Protein AF-A0A9D2TDD7-F1 (afdb_monomer)

Solvent-accessible surface area (backbone atoms only — not comparable to full-atom values): 7533 Å² total; per-residue (Å²): 126,77,56,59,50,42,29,36,31,72,82,83,70,46,77,50,75,48,43,71,47,83,87,45,80,58,54,64,68,61,50,52,50,51,75,73,39,91,46,54,43,76,53,80,49,78,73,76,69,35,59,68,56,57,55,49,52,53,26,72,67,42,88,48,64,72,59,20,51,52,38,51,54,23,57,75,42,94,59,20,72,60,45,31,56,54,44,30,55,76,67,73,40,43,71,60,48,54,55,50,50,50,54,52,50,53,50,52,52,49,51,53,28,59,76,70,70,47,90,82,83,79,85,73,79,82,129

InterPro domains:
  IPR005361 Uncharacterised protein family UPF0158 [PF03682] (2-123)

pLDDT: mean 90.2, std 9.58, range [36.62, 97.06]

Sequence (127 aa):
MDGWEQFLNTETGEIVALADGTWVERDEELEEEIETSDCYVRLPNQYEIHEWNIMKEFAESIPSAGKQERLLKALHGRKAYRSFKDEIINLDVEKAYYAYRFLALCRIARQWCEENKIPYTVRKAEK

Foldseek 3Di:
DQQWWWKAQLVPRDIDIAGNCPPDHGPVVVVCVCVVDPRIDTDDDPVRLVVLVLQLVLLVPDPDPVLSVQLVVLCPDDPSVVSNCVSCVVVVNNVVSVVSSVVSVVVVVVVVCVVVVRDDDDPDDDD

Secondary structure (DSSP, 8-state):
--SEEEEEETTT--EEEEE-SSSS---HHHHHHHHH-TTEEEPPPTTTTTHHHHHHHHHHH-S-HHHHHHHHHHHTSTTHHHHHHHHHHHTT-HHHHHHHHHHHHHHHHHHHHHHTT------PPP-

Structure (mmCIF, N/CA/C/O backbone):
data_AF-A0A9D2TDD7-F1
#
_entry.id   AF-A0A9D2TDD7-F1
#
loop_
_atom_site.group_PDB
_atom_site.id
_atom_site.type_symbol
_atom_site.label_atom_id
_atom_site.label_alt_id
_atom_site.label_comp_id
_atom_site.label_asym_id
_atom_site.label_entity_id
_atom_site.label_seq_id
_atom_site.pdbx_PDB_ins_code
_atom_site.Cartn_x
_atom_site.Cartn_y
_atom_site.Cartn_z
_atom_site.occupancy
_atom_site.B_iso_or_equiv
_atom_site.auth_seq_id
_atom_site.auth_comp_id
_atom_site.auth_asym_id
_atom_site.auth_atom_id
_atom_site.pdbx_PDB_model_num
ATOM 1 N N . MET A 1 1 ? 7.418 -9.155 14.443 1.00 53.78 1 MET A N 1
ATOM 2 C CA . MET A 1 1 ? 6.094 -8.544 14.267 1.00 53.78 1 MET A CA 1
ATOM 3 C C . MET A 1 1 ? 6.306 -7.071 14.536 1.00 53.78 1 MET A C 1
ATOM 5 O O . MET A 1 1 ? 7.050 -6.775 15.468 1.00 53.78 1 MET A O 1
ATOM 9 N N . ASP A 1 2 ? 5.827 -6.177 13.673 1.00 64.00 2 ASP A N 1
ATOM 10 C CA . ASP A 1 2 ? 5.783 -4.766 14.063 1.00 64.00 2 ASP A CA 1
ATOM 11 C C . ASP A 1 2 ? 4.882 -4.712 15.292 1.00 64.00 2 ASP A C 1
ATOM 13 O O . ASP A 1 2 ? 3.784 -5.257 15.240 1.00 64.00 2 ASP A O 1
ATOM 17 N N . GLY A 1 3 ? 5.374 -4.176 16.408 1.00 80.31 3 GLY A N 1
ATOM 18 C CA . GLY A 1 3 ? 4.646 -4.204 17.681 1.00 80.31 3 GLY A CA 1
ATOM 19 C C . GLY A 1 3 ? 3.472 -3.228 17.735 1.00 80.31 3 GLY A C 1
ATOM 20 O O . GLY A 1 3 ? 3.243 -2.610 18.768 1.00 80.31 3 GLY A O 1
ATOM 21 N N . TRP A 1 4 ? 2.823 -3.012 16.591 1.00 86.56 4 TRP A N 1
ATOM 22 C CA . TRP A 1 4 ? 1.780 -2.031 16.360 1.00 86.56 4 TRP A CA 1
ATOM 23 C C . TRP A 1 4 ? 0.772 -2.566 15.350 1.00 86.56 4 TRP A C 1
ATOM 25 O O . TRP A 1 4 ? 1.145 -2.990 14.251 1.00 86.56 4 TRP A O 1
ATOM 35 N N . GLU A 1 5 ? -0.503 -2.446 15.686 1.00 91.25 5 GLU A N 1
ATOM 36 C CA . GLU A 1 5 ? -1.625 -2.668 14.783 1.00 91.25 5 GLU A CA 1
ATOM 37 C C . GLU A 1 5 ? -2.368 -1.355 14.554 1.00 91.25 5 GLU A C 1
ATOM 39 O O . GLU A 1 5 ? -2.360 -0.468 15.403 1.00 91.25 5 GLU A O 1
ATOM 44 N N . GLN A 1 6 ? -2.976 -1.195 13.381 1.00 93.44 6 GLN A N 1
ATOM 45 C CA . GLN A 1 6 ? -3.733 0.009 13.042 1.00 93.44 6 GLN A CA 1
ATOM 46 C C . GLN A 1 6 ? -5.187 -0.355 12.780 1.00 93.44 6 GLN A C 1
ATOM 48 O O . GLN A 1 6 ? -5.463 -1.369 12.139 1.00 93.44 6 GLN A O 1
ATOM 53 N N . PHE A 1 7 ? -6.101 0.498 13.227 1.00 94.75 7 PHE A N 1
ATOM 54 C CA . PHE A 1 7 ? -7.540 0.314 13.084 1.00 94.75 7 PHE A CA 1
ATOM 55 C C . PHE A 1 7 ? -8.169 1.587 12.529 1.00 94.75 7 PHE A C 1
ATOM 57 O O . PHE A 1 7 ? -7.744 2.690 12.864 1.00 94.75 7 PHE A O 1
ATOM 64 N N . LEU A 1 8 ? -9.175 1.429 11.674 1.00 95.50 8 LEU A N 1
ATOM 65 C CA . LEU A 1 8 ? -10.036 2.507 11.206 1.00 95.50 8 LEU A CA 1
ATOM 66 C C . LEU A 1 8 ? -11.339 2.471 12.001 1.00 95.50 8 LEU A C 1
ATOM 68 O O . LEU A 1 8 ? -12.045 1.464 11.958 1.00 95.50 8 LEU A O 1
ATOM 72 N N . ASN A 1 9 ? -11.680 3.579 12.650 1.00 94.88 9 ASN A N 1
ATOM 73 C CA . ASN A 1 9 ? -13.022 3.806 13.161 1.00 94.88 9 ASN A CA 1
ATOM 74 C C . ASN A 1 9 ? -13.943 4.162 11.983 1.00 94.88 9 ASN A C 1
ATOM 76 O O . ASN A 1 9 ? -13.762 5.185 11.320 1.00 94.88 9 ASN A O 1
ATOM 80 N N . THR A 1 10 ? -14.925 3.314 11.682 1.00 92.44 10 THR A N 1
ATOM 81 C CA . THR A 1 10 ? -15.810 3.482 10.520 1.00 92.44 10 THR A CA 1
ATOM 82 C C . THR A 1 10 ? -16.859 4.576 10.698 1.00 92.44 10 THR A C 1
ATOM 84 O O . THR A 1 10 ? -17.451 5.006 9.709 1.00 92.44 10 THR A O 1
ATOM 87 N N . GLU A 1 11 ? -17.100 5.028 11.930 1.00 90.75 11 GLU A N 1
ATOM 88 C CA . GLU A 1 11 ? -18.040 6.112 12.226 1.00 90.75 11 GLU A CA 1
ATOM 89 C C . GLU A 1 11 ? -17.369 7.485 12.138 1.00 90.75 11 GLU A C 1
ATOM 91 O O . GLU A 1 11 ? -17.920 8.400 11.521 1.00 90.75 11 GLU A O 1
ATOM 96 N N . THR A 1 12 ? -16.173 7.631 12.718 1.00 91.50 12 THR A N 1
ATOM 97 C CA . THR A 1 12 ? -15.441 8.911 12.747 1.00 91.50 12 THR A CA 1
ATOM 98 C C . THR A 1 12 ? -14.500 9.087 11.554 1.00 91.50 12 THR A C 1
ATOM 100 O O . THR A 1 12 ? -14.216 10.214 11.146 1.00 91.50 12 THR A O 1
ATOM 103 N N . GLY A 1 13 ? -14.032 7.985 10.961 1.00 90.25 13 GLY A N 1
ATOM 104 C CA . GLY A 1 13 ? -12.988 7.973 9.936 1.00 90.25 13 GLY A CA 1
ATOM 105 C C . GLY A 1 13 ? -11.568 8.118 10.494 1.00 90.25 13 GLY A C 1
ATOM 106 O O . GLY A 1 13 ? -10.629 8.309 9.717 1.00 90.25 13 GLY A O 1
ATOM 107 N N . GLU A 1 14 ? -11.396 8.057 11.816 1.00 94.06 14 GLU A N 1
ATOM 108 C CA . GLU A 1 14 ? -10.096 8.179 12.477 1.00 94.06 14 GLU A CA 1
ATOM 109 C C . GLU A 1 14 ? -9.304 6.871 12.417 1.00 94.06 14 GLU A C 1
ATOM 111 O O . GLU A 1 14 ? -9.864 5.776 12.489 1.00 94.06 14 GLU A O 1
ATOM 116 N N . ILE A 1 15 ? -7.981 6.991 12.284 1.00 94.38 15 ILE A N 1
ATOM 117 C CA . ILE A 1 15 ? -7.061 5.855 12.342 1.00 94.38 15 ILE A CA 1
ATOM 118 C C . ILE A 1 15 ? -6.341 5.893 13.683 1.00 94.38 15 ILE A C 1
ATOM 120 O O . ILE A 1 15 ? -5.658 6.872 13.988 1.00 94.38 15 ILE A O 1
ATOM 124 N N . VAL A 1 16 ? -6.456 4.806 14.437 1.00 94.06 16 VAL A N 1
ATOM 125 C CA . VAL A 1 16 ? -5.774 4.605 15.719 1.00 94.06 16 VAL A CA 1
ATOM 126 C C . VAL A 1 16 ? -4.708 3.522 15.577 1.00 94.06 16 VAL A C 1
ATOM 128 O O . VAL A 1 16 ? -4.832 2.624 14.740 1.00 94.06 16 VAL A O 1
ATOM 131 N N . ALA A 1 17 ? -3.638 3.621 16.365 1.00 92.81 17 ALA A N 1
ATOM 132 C CA . ALA A 1 17 ? -2.549 2.650 16.380 1.00 92.81 17 ALA A CA 1
ATOM 133 C C . ALA A 1 17 ? -2.390 2.076 17.789 1.00 92.81 17 ALA A C 1
ATOM 135 O O . ALA A 1 17 ? -2.103 2.821 18.723 1.00 92.81 17 ALA A O 1
ATOM 136 N N . LEU A 1 18 ? -2.549 0.762 17.922 1.00 91.75 18 LEU A N 1
ATOM 137 C CA . LEU A 1 18 ? -2.458 0.041 19.186 1.00 91.75 18 LEU A CA 1
ATOM 138 C C . LEU A 1 18 ? -1.111 -0.681 19.279 1.00 91.75 18 LEU A C 1
ATOM 140 O O . LEU A 1 18 ? -0.746 -1.429 18.371 1.00 91.75 18 LEU A O 1
ATOM 144 N N . ALA A 1 19 ? -0.366 -0.442 20.359 1.00 90.38 19 ALA A N 1
ATOM 145 C CA . ALA A 1 19 ? 0.900 -1.119 20.633 1.00 90.38 19 ALA A CA 1
ATOM 146 C C . ALA A 1 19 ? 0.675 -2.504 21.261 1.00 90.38 19 ALA A C 1
ATOM 148 O O . ALA A 1 19 ? -0.194 -2.669 22.112 1.00 90.38 19 ALA A O 1
ATOM 149 N N . ASP A 1 20 ? 1.523 -3.478 20.925 1.00 85.19 20 ASP A N 1
ATOM 150 C CA . ASP A 1 20 ? 1.455 -4.847 21.464 1.00 85.19 20 ASP A CA 1
ATOM 151 C C . ASP A 1 20 ? 2.142 -5.023 22.836 1.00 85.19 20 ASP A C 1
ATOM 153 O O . ASP A 1 20 ? 2.149 -6.117 23.401 1.00 85.19 20 ASP A O 1
ATOM 157 N N . GLY A 1 21 ? 2.749 -3.962 23.378 1.00 84.06 21 GLY A N 1
ATOM 158 C CA . GLY A 1 21 ? 3.477 -4.002 24.650 1.00 84.06 21 GLY A CA 1
ATOM 159 C C . GLY A 1 21 ? 4.958 -4.377 24.554 1.00 84.06 21 GLY A C 1
ATOM 160 O O . GLY A 1 21 ? 5.655 -4.341 25.567 1.00 84.06 21 GLY A O 1
ATOM 161 N N . THR A 1 22 ? 5.477 -4.733 23.373 1.00 84.69 22 THR A N 1
ATOM 162 C CA . THR A 1 22 ? 6.870 -5.197 23.223 1.00 84.69 22 THR A CA 1
ATOM 163 C C . THR A 1 22 ? 7.880 -4.068 23.429 1.00 84.69 22 THR A C 1
ATOM 165 O O . THR A 1 22 ? 8.950 -4.279 24.001 1.00 84.69 22 THR A O 1
ATOM 168 N N . TRP A 1 23 ? 7.564 -2.870 22.933 1.00 83.00 23 TRP A N 1
ATOM 169 C CA . TRP A 1 23 ? 8.478 -1.718 22.936 1.00 83.00 23 TRP A CA 1
ATOM 170 C C . TRP A 1 23 ? 7.884 -0.460 23.561 1.00 83.00 23 TRP A C 1
ATOM 172 O O . TRP A 1 23 ? 8.631 0.395 24.032 1.00 83.00 23 TRP A O 1
ATOM 182 N N . VAL A 1 24 ? 6.560 -0.339 23.536 1.00 84.69 24 VAL A N 1
ATOM 183 C CA . VAL A 1 24 ? 5.795 0.772 24.103 1.00 84.69 24 VAL A CA 1
ATOM 184 C C . VAL A 1 24 ? 4.703 0.173 24.972 1.00 84.69 24 VAL A C 1
ATOM 186 O O . VAL A 1 24 ? 4.213 -0.910 24.659 1.00 84.69 24 VAL A O 1
ATOM 189 N N . GLU A 1 25 ? 4.379 0.845 26.074 1.00 85.19 25 GLU A N 1
ATOM 190 C CA . GLU A 1 25 ? 3.305 0.428 26.976 1.00 85.19 25 GLU A CA 1
ATOM 191 C C . GLU A 1 25 ? 1.977 0.290 26.220 1.00 85.19 25 GLU A C 1
ATOM 193 O O . GLU A 1 25 ? 1.705 1.034 25.27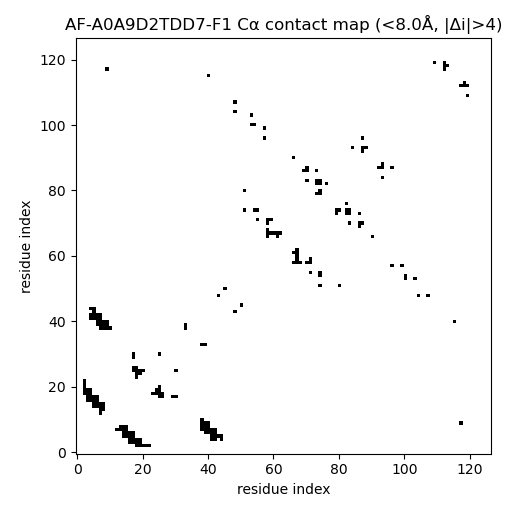4 1.00 85.19 25 GLU A O 1
ATOM 198 N N . ARG A 1 26 ? 1.180 -0.703 26.623 1.00 87.19 26 ARG A N 1
ATOM 199 C CA . ARG A 1 26 ? -0.139 -0.953 26.036 1.00 87.19 26 ARG A CA 1
ATOM 200 C C . ARG A 1 26 ? -1.103 0.134 26.488 1.00 87.19 26 ARG A C 1
ATOM 202 O O . ARG A 1 26 ? -1.110 0.508 27.659 1.00 87.19 26 ARG A O 1
ATOM 209 N N . ASP A 1 27 ? -1.915 0.598 25.552 1.00 91.25 27 ASP A N 1
ATOM 210 C CA . ASP A 1 27 ? -3.043 1.472 25.839 1.00 91.25 27 ASP A CA 1
ATOM 211 C C . ASP A 1 27 ? -4.259 0.588 26.134 1.00 91.25 27 ASP A C 1
ATOM 213 O O . ASP A 1 27 ? -4.964 0.158 25.223 1.00 91.25 27 ASP A O 1
ATOM 217 N N . GLU A 1 28 ? -4.420 0.219 27.408 1.00 91.88 28 GLU A N 1
ATOM 218 C CA . GLU A 1 28 ? -5.484 -0.692 27.857 1.00 91.88 28 GLU A CA 1
ATOM 219 C C . GLU A 1 28 ? -6.884 -0.098 27.628 1.00 91.88 28 GLU A C 1
ATOM 221 O O . GLU A 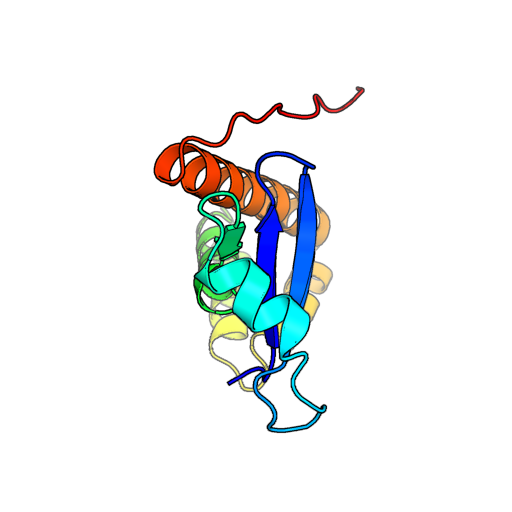1 28 ? -7.814 -0.842 27.330 1.00 91.88 28 GLU A O 1
ATOM 226 N N . GLU A 1 29 ? -7.030 1.231 27.719 1.00 92.88 29 GLU A N 1
ATOM 227 C CA . GLU A 1 29 ? -8.301 1.925 27.471 1.00 92.88 29 GLU A CA 1
ATOM 228 C C . GLU A 1 29 ? -8.687 1.828 25.991 1.00 92.88 29 GLU A C 1
ATOM 230 O O . GLU A 1 29 ? -9.808 1.438 25.667 1.00 92.88 29 GLU A O 1
ATOM 235 N N . LEU A 1 30 ? -7.739 2.100 25.088 1.00 92.31 30 LEU A N 1
ATOM 236 C CA . LEU A 1 30 ? -7.962 1.960 23.650 1.00 92.31 30 LEU A CA 1
ATOM 237 C C . LEU A 1 30 ? -8.193 0.499 23.235 1.00 92.31 30 LEU A C 1
ATOM 239 O O . LEU A 1 30 ? -8.998 0.230 22.346 1.00 92.31 30 LEU A O 1
ATOM 243 N N . GLU A 1 31 ? -7.483 -0.448 23.846 1.00 92.69 31 GLU A N 1
ATOM 244 C CA . GLU A 1 31 ? -7.676 -1.876 23.585 1.00 92.69 31 GLU A CA 1
ATOM 245 C C . GLU A 1 31 ? -9.088 -2.330 23.974 1.00 92.69 31 GLU A C 1
ATOM 247 O O . GLU A 1 31 ? -9.770 -2.951 23.159 1.00 92.69 31 GLU A O 1
ATOM 252 N N . GLU A 1 32 ? -9.561 -1.959 25.168 1.00 93.12 32 GLU A N 1
ATOM 253 C CA . GLU A 1 32 ? -10.930 -2.247 25.604 1.00 93.12 32 GLU A CA 1
ATOM 254 C C . GLU A 1 32 ? -11.963 -1.567 24.689 1.00 93.12 32 GLU A C 1
ATOM 256 O O . GLU A 1 32 ? -12.964 -2.184 24.317 1.00 93.12 32 GLU A O 1
ATOM 261 N N . GLU A 1 33 ? -11.720 -0.326 24.258 1.00 93.06 33 GLU A N 1
ATOM 262 C CA . GLU A 1 33 ? -12.594 0.374 23.309 1.00 93.06 33 GLU A CA 1
ATOM 263 C C . GLU A 1 33 ? -12.694 -0.367 21.963 1.00 93.06 33 GLU A C 1
ATOM 265 O O . GLU A 1 33 ? -13.793 -0.556 21.435 1.00 93.06 33 GLU A O 1
ATOM 270 N N . ILE A 1 34 ? -11.563 -0.832 21.421 1.00 93.44 34 ILE A N 1
ATOM 271 C CA . ILE A 1 34 ? -11.515 -1.589 20.161 1.00 93.44 34 ILE A CA 1
ATOM 272 C C . ILE A 1 34 ? -12.214 -2.946 20.299 1.00 93.44 34 ILE A C 1
ATOM 274 O O . ILE A 1 34 ? -12.917 -3.360 19.380 1.00 93.44 34 ILE A O 1
ATOM 278 N N . GLU A 1 35 ? -12.039 -3.645 21.422 1.00 91.06 35 GLU A N 1
ATOM 279 C CA . GLU A 1 35 ? -12.661 -4.955 21.652 1.00 91.06 35 GLU A CA 1
ATOM 280 C C . GLU A 1 35 ? -14.175 -4.869 21.887 1.00 91.06 35 GLU A C 1
ATOM 282 O O . GLU A 1 35 ? -14.913 -5.795 21.541 1.00 91.06 35 GLU A O 1
ATOM 287 N N . THR A 1 36 ? -14.646 -3.777 22.492 1.00 92.50 36 THR A N 1
ATOM 288 C CA . THR A 1 36 ? -16.061 -3.601 22.855 1.00 92.50 36 THR A CA 1
ATOM 289 C C . THR A 1 36 ? -16.892 -2.924 21.771 1.00 92.50 36 THR A C 1
ATOM 291 O O . THR A 1 36 ? -18.117 -3.074 21.769 1.00 92.50 36 THR A O 1
ATOM 294 N N . SER A 1 37 ? -16.257 -2.189 20.857 1.00 91.69 37 SER A N 1
ATOM 295 C CA . SER A 1 37 ? -16.938 -1.449 19.802 1.00 91.69 37 SER A CA 1
ATOM 296 C C . SER A 1 37 ? -16.872 -2.151 18.446 1.00 91.69 37 SER A C 1
ATOM 298 O O . SER A 1 37 ? -15.806 -2.478 17.932 1.00 91.69 37 SER A O 1
ATOM 300 N N . ASP A 1 38 ? -18.024 -2.271 17.787 1.00 90.25 38 ASP A N 1
ATOM 301 C CA . ASP A 1 38 ? -18.134 -2.845 16.440 1.00 90.25 38 ASP A CA 1
ATOM 302 C C . ASP A 1 38 ? -17.680 -1.879 15.323 1.00 90.25 38 ASP A C 1
ATOM 304 O O . ASP A 1 38 ? -17.729 -2.228 14.140 1.00 90.25 38 ASP A O 1
ATOM 308 N N . CYS A 1 39 ? -17.277 -0.646 15.660 1.00 92.12 39 CYS A N 1
ATOM 309 C CA . CYS A 1 39 ? -16.905 0.368 14.669 1.00 92.12 39 CYS A CA 1
ATOM 310 C C . CYS A 1 39 ? -15.421 0.356 14.278 1.00 92.12 39 CYS A C 1
ATOM 312 O O . CYS A 1 39 ? -15.041 1.090 13.364 1.00 92.12 39 CYS A O 1
ATOM 314 N N . TYR A 1 40 ? -14.581 -0.463 14.916 1.00 94.94 40 TYR A N 1
ATOM 315 C CA . TYR A 1 40 ? -13.161 -0.564 14.580 1.00 94.94 40 TYR A CA 1
ATOM 316 C C . TYR A 1 40 ? -12.883 -1.715 13.618 1.00 94.94 40 TYR A C 1
ATOM 318 O O . TYR A 1 40 ? -13.190 -2.876 13.875 1.00 94.94 40 TYR A O 1
ATOM 326 N N . VAL A 1 41 ? -12.222 -1.399 12.505 1.00 95.00 41 VAL A N 1
ATOM 327 C CA . VAL A 1 41 ? -11.795 -2.391 11.514 1.00 95.00 41 VAL A CA 1
ATOM 328 C C . VAL A 1 41 ? -10.284 -2.331 11.350 1.00 95.00 41 VAL A C 1
ATOM 330 O O . VAL A 1 41 ? -9.724 -1.282 11.022 1.00 95.00 41 VAL A O 1
ATOM 333 N N . ARG A 1 42 ? -9.605 -3.466 11.548 1.00 94.25 42 ARG A N 1
ATOM 334 C CA . ARG A 1 42 ? -8.144 -3.553 11.427 1.00 94.25 42 ARG A CA 1
ATOM 335 C C . ARG A 1 42 ? -7.689 -3.268 9.994 1.00 94.25 42 ARG A C 1
ATOM 337 O O . ARG A 1 42 ? -8.142 -3.898 9.035 1.00 94.25 42 ARG A O 1
ATOM 344 N N . LEU A 1 43 ? -6.741 -2.348 9.859 1.00 93.00 43 LEU A N 1
ATOM 345 C CA . LEU A 1 43 ? -6.071 -2.053 8.601 1.00 93.00 43 LEU A CA 1
ATOM 346 C C . LEU A 1 43 ? -5.069 -3.161 8.244 1.00 93.00 43 LEU A C 1
ATOM 348 O O . LEU A 1 43 ? -4.410 -3.722 9.128 1.00 93.00 43 LEU A O 1
ATOM 352 N N . PRO A 1 44 ? -4.907 -3.461 6.944 1.00 91.25 44 PRO A N 1
ATOM 353 C CA . PRO A 1 44 ? -3.900 -4.406 6.502 1.00 91.25 44 PRO A CA 1
ATOM 354 C C . PRO A 1 44 ? -2.508 -3.835 6.782 1.00 91.25 44 PRO A C 1
ATOM 356 O O . PRO A 1 44 ? -2.224 -2.666 6.505 1.00 91.25 44 PRO A O 1
ATOM 359 N N . ASN A 1 45 ? -1.618 -4.664 7.314 1.00 87.62 45 ASN A N 1
ATOM 360 C CA . ASN A 1 45 ? -0.239 -4.269 7.567 1.00 87.62 45 ASN A CA 1
ATOM 361 C C . ASN A 1 45 ? 0.608 -4.307 6.277 1.00 87.62 45 ASN A C 1
ATOM 363 O O . ASN A 1 45 ? 0.183 -4.778 5.218 1.00 87.62 45 ASN A O 1
ATOM 367 N N . GLN A 1 46 ? 1.856 -3.836 6.366 1.00 80.81 46 GLN A N 1
ATOM 368 C CA . GLN A 1 46 ? 2.775 -3.786 5.218 1.00 80.81 46 GLN A CA 1
ATOM 369 C C . GLN A 1 46 ? 3.043 -5.156 4.566 1.00 80.81 46 GLN A C 1
ATOM 371 O O . GLN A 1 46 ? 3.350 -5.224 3.373 1.00 80.81 46 GLN A O 1
ATOM 376 N N . TYR A 1 47 ? 2.926 -6.247 5.328 1.00 81.38 47 TYR A N 1
ATOM 377 C CA . TYR A 1 47 ? 3.110 -7.603 4.822 1.00 81.38 47 TYR A CA 1
ATOM 378 C C . TYR A 1 47 ? 1.872 -8.095 4.068 1.00 81.38 47 TYR A C 1
ATOM 380 O O . TYR A 1 47 ? 2.033 -8.730 3.030 1.00 81.38 47 TYR A O 1
ATOM 388 N N . GLU A 1 48 ? 0.668 -7.759 4.539 1.00 84.56 48 GLU A N 1
ATOM 389 C CA . GLU A 1 48 ? -0.621 -8.109 3.916 1.00 84.56 48 GLU A CA 1
ATOM 390 C C . GLU A 1 48 ? -0.889 -7.326 2.625 1.00 84.56 48 GLU A C 1
ATOM 392 O O . GLU A 1 48 ? -1.470 -7.853 1.681 1.00 84.56 48 GLU A O 1
ATOM 397 N N . ILE A 1 49 ? -0.402 -6.084 2.531 1.00 85.88 49 ILE A N 1
ATOM 398 C CA . ILE A 1 49 ? -0.444 -5.296 1.285 1.00 85.88 49 ILE A CA 1
ATOM 399 C C . ILE A 1 49 ? 0.421 -5.949 0.189 1.00 85.88 49 ILE A C 1
ATOM 401 O O . ILE A 1 49 ? 0.221 -5.698 -1.000 1.00 85.88 49 ILE A O 1
ATOM 405 N N . HIS A 1 50 ? 1.379 -6.800 0.577 1.00 86.12 50 HIS A N 1
ATOM 406 C CA . HIS A 1 50 ? 2.293 -7.501 -0.319 1.00 86.12 50 HIS A CA 1
ATOM 407 C C . HIS A 1 50 ? 2.989 -6.558 -1.319 1.00 86.12 50 HIS A C 1
ATOM 409 O O . HIS A 1 50 ? 2.989 -6.805 -2.525 1.00 86.12 50 HIS A O 1
ATOM 415 N N . GLU A 1 51 ? 3.636 -5.485 -0.839 1.00 87.06 51 GLU A N 1
ATOM 416 C CA . GLU A 1 51 ? 4.306 -4.504 -1.719 1.00 87.06 51 GLU A CA 1
ATOM 417 C C . GLU A 1 51 ? 5.298 -5.137 -2.704 1.00 87.06 51 GLU A C 1
ATOM 419 O O . GLU A 1 51 ? 5.439 -4.680 -3.840 1.00 87.06 51 GLU A O 1
ATOM 424 N N . TRP A 1 52 ? 5.953 -6.226 -2.300 1.00 90.88 52 TRP A N 1
ATOM 425 C CA . TRP A 1 52 ? 6.832 -6.988 -3.179 1.00 90.88 52 TRP A CA 1
ATOM 426 C C . TRP A 1 52 ? 6.106 -7.512 -4.432 1.00 90.88 52 TRP A C 1
ATOM 428 O O . TRP A 1 52 ? 6.667 -7.449 -5.526 1.00 90.88 52 TRP A O 1
ATOM 438 N N . ASN A 1 53 ? 4.849 -7.958 -4.310 1.00 92.75 53 ASN A N 1
ATOM 439 C CA . ASN A 1 53 ? 4.044 -8.392 -5.456 1.00 92.75 53 ASN A CA 1
ATOM 440 C C . ASN A 1 53 ? 3.760 -7.222 -6.401 1.00 92.75 53 ASN A C 1
ATOM 442 O O . ASN A 1 53 ? 3.917 -7.375 -7.608 1.00 92.75 53 ASN A O 1
ATOM 446 N N . ILE A 1 54 ? 3.448 -6.033 -5.872 1.00 95.00 54 ILE A N 1
ATOM 447 C CA . ILE A 1 54 ? 3.248 -4.822 -6.686 1.00 95.00 54 ILE A CA 1
ATOM 448 C C . ILE A 1 54 ? 4.514 -4.505 -7.497 1.00 95.00 54 ILE A C 1
ATOM 450 O O . ILE A 1 54 ? 4.438 -4.189 -8.685 1.00 95.00 54 ILE A O 1
ATOM 454 N N . MET A 1 55 ? 5.690 -4.608 -6.871 1.00 95.19 55 MET A N 1
ATOM 455 C CA . MET A 1 55 ? 6.974 -4.397 -7.545 1.00 95.19 55 MET A CA 1
ATOM 456 C C . MET A 1 55 ? 7.243 -5.451 -8.623 1.00 95.19 55 MET A C 1
ATOM 458 O O . MET A 1 55 ? 7.712 -5.109 -9.712 1.00 95.19 55 MET A O 1
ATOM 462 N N . LYS A 1 56 ? 6.937 -6.720 -8.334 1.00 95.88 56 LYS A N 1
ATOM 463 C CA . LYS A 1 56 ? 7.081 -7.832 -9.278 1.00 95.88 56 LYS A CA 1
ATOM 464 C C . LYS A 1 56 ? 6.171 -7.659 -10.491 1.00 95.88 56 LYS A C 1
ATOM 466 O O . LYS A 1 56 ? 6.665 -7.697 -11.613 1.00 95.88 56 LYS A O 1
ATOM 471 N N . GLU A 1 57 ? 4.883 -7.416 -10.276 1.00 96.50 57 GLU A N 1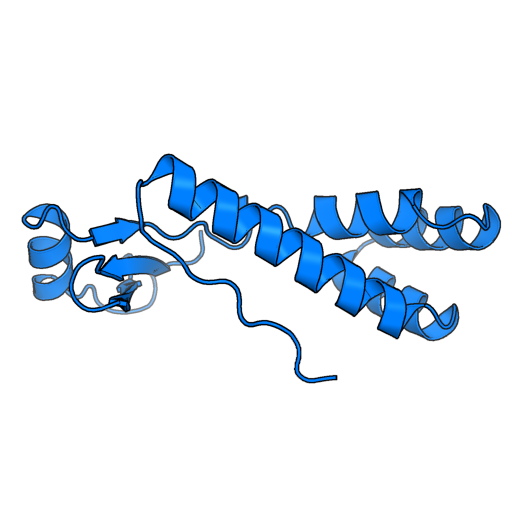
ATOM 472 C CA . GLU A 1 57 ? 3.916 -7.200 -11.355 1.00 96.50 57 GLU A CA 1
ATOM 473 C C . GLU A 1 57 ? 4.292 -5.994 -12.215 1.00 96.50 57 GLU A C 1
ATOM 475 O O . GLU A 1 57 ? 4.213 -6.056 -13.441 1.00 96.50 57 GLU A O 1
ATOM 480 N N . PHE A 1 58 ? 4.762 -4.905 -11.595 1.00 96.88 58 PHE A N 1
ATOM 481 C CA . PHE A 1 58 ? 5.270 -3.766 -12.350 1.00 96.88 58 PHE A CA 1
ATOM 482 C C . PHE A 1 58 ? 6.436 -4.176 -13.252 1.00 96.88 58 PHE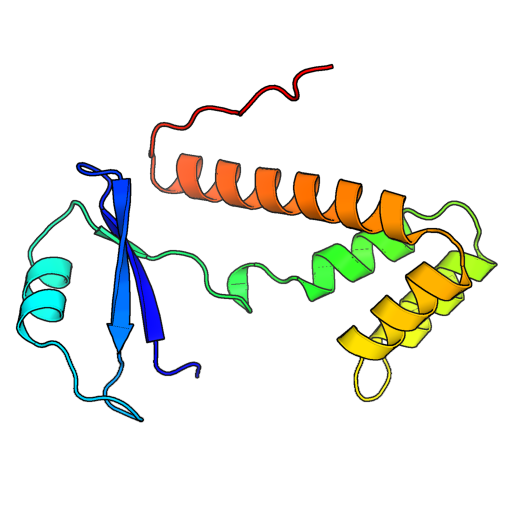 A C 1
ATOM 484 O O . PHE A 1 58 ? 6.417 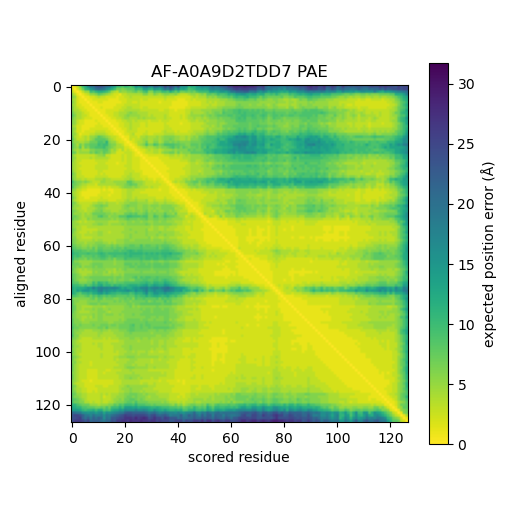-3.858 -14.439 1.00 96.88 58 PHE A O 1
ATOM 491 N N . ALA A 1 59 ? 7.428 -4.896 -12.719 1.00 96.25 59 ALA A N 1
ATOM 492 C CA . ALA A 1 59 ? 8.560 -5.372 -13.508 1.00 96.25 59 ALA A CA 1
ATOM 493 C C . ALA A 1 59 ? 8.109 -6.255 -14.682 1.00 96.25 59 ALA A C 1
ATOM 495 O O . ALA A 1 59 ? 8.609 -6.081 -15.791 1.00 96.25 59 ALA A O 1
ATOM 496 N N . GLU A 1 60 ? 7.141 -7.149 -14.458 1.00 96.19 60 GLU A N 1
ATOM 497 C CA . GLU A 1 60 ? 6.544 -8.023 -15.480 1.00 96.19 60 GLU A CA 1
ATOM 498 C C . GLU A 1 60 ? 5.722 -7.252 -16.526 1.00 96.19 60 GLU A C 1
ATOM 500 O O . GLU A 1 60 ? 5.632 -7.685 -17.672 1.00 96.19 60 GLU A O 1
ATOM 505 N N . SER A 1 61 ? 5.166 -6.091 -16.168 1.00 95.75 61 SER A N 1
ATOM 506 C CA . SER A 1 61 ? 4.412 -5.227 -17.086 1.00 95.75 61 SER A CA 1
ATOM 507 C C . SER A 1 61 ? 5.289 -4.408 -18.046 1.00 95.75 61 SER A C 1
ATOM 509 O O . SER A 1 61 ? 4.772 -3.817 -18.996 1.00 95.75 61 SER A O 1
ATOM 511 N N . ILE A 1 62 ? 6.609 -4.344 -17.818 1.00 94.75 62 ILE A N 1
ATOM 512 C CA . ILE A 1 62 ? 7.527 -3.560 -18.650 1.00 94.75 62 ILE A CA 1
ATOM 513 C C . ILE A 1 62 ? 7.729 -4.245 -20.014 1.00 94.75 62 ILE A C 1
ATOM 515 O O . ILE A 1 62 ? 8.264 -5.349 -20.063 1.00 94.75 62 ILE A O 1
ATOM 519 N N . PRO A 1 63 ? 7.439 -3.574 -21.148 1.00 92.25 63 PRO A N 1
ATOM 520 C CA . PRO A 1 63 ? 7.561 -4.196 -22.474 1.00 92.25 63 PRO A CA 1
ATOM 521 C C . PRO A 1 63 ? 8.995 -4.560 -22.885 1.00 92.25 63 PRO A C 1
ATOM 523 O O . PRO A 1 63 ? 9.218 -5.396 -23.757 1.00 92.25 63 PRO A O 1
ATOM 526 N N . SER A 1 64 ? 9.991 -3.883 -22.311 1.00 94.94 64 SER A N 1
ATOM 527 C CA . SER A 1 64 ? 11.397 -4.118 -22.633 1.00 94.94 64 SER A CA 1
ATOM 528 C C . SER A 1 64 ? 11.936 -5.293 -21.824 1.00 94.94 64 SER A C 1
ATOM 530 O O . SER A 1 64 ? 12.210 -5.137 -20.634 1.00 94.94 64 SER A O 1
ATOM 532 N N . ALA A 1 65 ? 12.181 -6.424 -22.492 1.00 93.31 65 ALA A N 1
ATOM 533 C CA . ALA A 1 65 ? 12.720 -7.637 -21.869 1.00 93.31 65 ALA A CA 1
ATOM 534 C C . ALA A 1 65 ? 13.994 -7.375 -21.040 1.00 93.31 65 ALA A C 1
ATOM 536 O O . ALA A 1 65 ? 14.120 -7.871 -19.925 1.00 93.31 65 ALA A O 1
ATOM 537 N N . GLY A 1 66 ? 14.904 -6.520 -21.528 1.00 95.31 66 GLY A N 1
ATOM 538 C CA . GLY A 1 66 ? 16.123 -6.165 -20.791 1.00 95.31 66 GLY A CA 1
ATOM 539 C C . GLY A 1 66 ? 15.866 -5.334 -19.526 1.00 95.31 66 GLY A C 1
ATOM 540 O O . GLY A 1 66 ? 16.530 -5.537 -18.511 1.00 95.31 66 GLY A O 1
ATOM 541 N N . LYS A 1 67 ? 14.892 -4.411 -19.550 1.00 95.00 67 LYS A N 1
ATOM 542 C CA . LYS A 1 67 ? 14.492 -3.652 -18.350 1.00 95.00 67 LYS A CA 1
ATOM 543 C C . LYS A 1 67 ? 13.756 -4.552 -17.353 1.00 95.00 67 LYS A C 1
ATOM 545 O O . LYS A 1 67 ? 14.059 -4.507 -16.165 1.00 95.00 67 LYS A O 1
ATOM 550 N N . GLN A 1 68 ? 12.841 -5.386 -17.845 1.00 96.12 68 GLN A N 1
ATOM 551 C CA . GLN A 1 68 ? 12.106 -6.374 -17.056 1.00 96.12 68 GLN A CA 1
ATOM 552 C C . GLN A 1 68 ? 13.063 -7.317 -16.317 1.00 96.12 68 GLN A C 1
ATOM 554 O O . GLN A 1 68 ? 12.971 -7.447 -15.099 1.00 96.12 68 GLN A O 1
ATOM 559 N N . GLU A 1 69 ? 14.020 -7.928 -17.022 1.00 95.56 69 GLU A N 1
ATOM 560 C CA . GLU A 1 69 ? 14.985 -8.853 -16.419 1.00 95.56 69 GLU A CA 1
ATOM 561 C C . GLU A 1 69 ? 15.810 -8.176 -15.317 1.00 95.56 69 GLU A C 1
ATOM 563 O O . GLU A 1 69 ? 15.968 -8.733 -14.230 1.00 95.56 69 GLU A O 1
ATOM 568 N N . ARG A 1 70 ? 16.291 -6.947 -15.553 1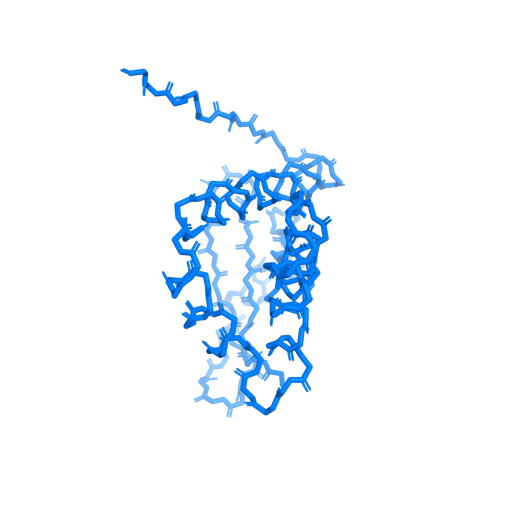.00 95.31 70 ARG A N 1
ATOM 569 C CA . ARG A 1 70 ? 17.044 -6.179 -14.550 1.00 95.31 70 ARG A CA 1
ATOM 570 C C . ARG A 1 70 ? 16.226 -5.906 -13.291 1.00 95.31 70 ARG A C 1
ATOM 572 O O . ARG A 1 70 ? 16.726 -6.132 -12.189 1.00 95.31 70 ARG A O 1
ATOM 579 N N . LEU A 1 71 ? 14.977 -5.467 -13.446 1.00 95.69 71 LEU A N 1
ATOM 580 C CA . LEU A 1 71 ? 14.079 -5.195 -12.322 1.00 95.69 71 LEU A CA 1
ATOM 581 C C . LEU A 1 71 ? 13.750 -6.470 -11.539 1.00 95.69 71 LEU A C 1
ATOM 583 O O . LEU A 1 71 ? 13.855 -6.483 -10.313 1.00 95.69 71 LEU A O 1
ATOM 587 N N . LEU A 1 72 ? 13.427 -7.565 -12.232 1.00 95.31 72 LEU A N 1
ATOM 588 C CA . LEU A 1 72 ? 13.171 -8.857 -11.595 1.00 95.31 72 LEU A CA 1
ATOM 589 C C . LEU A 1 72 ? 14.410 -9.372 -10.862 1.00 95.31 72 LEU A C 1
ATOM 591 O O . LEU A 1 72 ? 14.308 -9.835 -9.728 1.00 95.31 72 LEU A O 1
ATOM 595 N N . LYS A 1 73 ? 15.601 -9.243 -11.452 1.00 94.62 73 LYS A N 1
ATOM 596 C CA . LYS A 1 73 ? 16.856 -9.620 -10.795 1.00 94.62 73 LYS A CA 1
ATOM 597 C C . LYS A 1 73 ? 17.106 -8.796 -9.531 1.00 94.62 73 LYS A C 1
ATOM 599 O O . LYS A 1 73 ? 17.535 -9.355 -8.522 1.00 94.62 73 LYS A O 1
ATOM 604 N N . ALA A 1 74 ? 16.799 -7.498 -9.555 1.00 94.25 74 ALA A N 1
ATOM 605 C CA . ALA A 1 74 ? 16.921 -6.630 -8.387 1.00 94.25 74 ALA A CA 1
ATOM 606 C C . ALA A 1 74 ? 16.027 -7.087 -7.219 1.00 94.25 74 ALA A C 1
ATOM 608 O O . ALA A 1 74 ? 16.454 -7.007 -6.069 1.00 94.25 74 ALA A O 1
ATOM 609 N N . LEU A 1 75 ? 14.842 -7.645 -7.502 1.00 92.81 75 LEU A N 1
ATOM 610 C CA . LEU A 1 75 ? 13.911 -8.158 -6.484 1.00 92.81 75 LEU A CA 1
ATOM 611 C C . LEU A 1 75 ? 14.376 -9.430 -5.764 1.00 92.81 75 LEU A C 1
ATOM 613 O O . LEU A 1 75 ? 13.866 -9.725 -4.685 1.00 92.81 75 LEU A O 1
ATOM 617 N N . HIS A 1 76 ? 15.339 -10.164 -6.325 1.00 88.00 76 HIS A N 1
ATOM 618 C CA . HIS A 1 76 ? 15.860 -11.408 -5.745 1.00 88.00 76 HIS A CA 1
ATOM 619 C C . HIS A 1 76 ? 17.194 -11.214 -4.995 1.00 88.00 76 HIS A C 1
ATOM 621 O O . HIS A 1 76 ? 17.757 -12.168 -4.459 1.00 88.00 76 HIS A O 1
ATOM 627 N N . GLY A 1 77 ? 17.731 -9.989 -4.958 1.00 82.25 77 GLY A N 1
ATOM 628 C CA . GLY A 1 77 ? 19.004 -9.674 -4.307 1.00 82.25 77 GLY A CA 1
ATOM 629 C C . GLY A 1 77 ? 18.903 -9.413 -2.798 1.00 82.25 77 GLY A C 1
ATOM 630 O O . GLY A 1 77 ? 17.831 -9.167 -2.241 1.00 82.25 77 GLY A O 1
ATOM 631 N N . ARG A 1 78 ? 20.059 -9.372 -2.115 1.00 77.62 78 ARG A N 1
ATOM 632 C CA . ARG A 1 78 ? 20.128 -8.831 -0.745 1.00 77.62 78 ARG A CA 1
ATOM 633 C C . ARG A 1 78 ? 19.757 -7.347 -0.807 1.00 77.62 78 ARG A C 1
ATOM 635 O O . ARG A 1 78 ? 20.431 -6.594 -1.499 1.00 77.62 78 ARG A O 1
ATOM 642 N N . LYS A 1 79 ? 18.739 -6.932 -0.044 1.00 88.06 79 LYS A N 1
ATOM 643 C CA . LYS A 1 79 ? 18.133 -5.581 -0.078 1.00 88.06 79 LYS A CA 1
ATOM 644 C C . LYS A 1 79 ? 17.279 -5.303 -1.326 1.00 88.06 79 LYS A C 1
ATOM 646 O O . LYS A 1 79 ? 17.314 -4.192 -1.852 1.00 88.06 79 LYS A O 1
ATOM 651 N N . ALA A 1 80 ? 16.468 -6.282 -1.730 1.00 90.69 80 ALA A N 1
ATOM 652 C CA . ALA A 1 80 ? 15.540 -6.223 -2.865 1.00 90.69 80 ALA A CA 1
ATOM 653 C C . ALA A 1 80 ? 14.834 -4.867 -3.061 1.00 90.69 80 ALA A C 1
ATOM 655 O O . ALA A 1 80 ? 14.899 -4.289 -4.141 1.00 90.69 80 ALA A O 1
ATOM 656 N N . TYR A 1 81 ? 14.234 -4.312 -2.002 1.00 90.19 81 TYR A N 1
ATOM 657 C CA . TYR A 1 81 ? 13.544 -3.017 -2.060 1.00 90.19 81 TYR A CA 1
ATOM 658 C C . TYR A 1 81 ? 14.444 -1.860 -2.497 1.00 90.19 81 TYR A C 1
ATOM 660 O O . TYR A 1 81 ? 14.059 -1.058 -3.346 1.00 90.19 81 TYR A O 1
ATOM 668 N N . ARG A 1 82 ? 15.648 -1.768 -1.924 1.00 93.06 82 ARG A N 1
ATOM 669 C CA . ARG A 1 82 ? 16.603 -0.713 -2.271 1.00 93.06 82 ARG A CA 1
ATOM 670 C C . ARG A 1 82 ? 17.123 -0.911 -3.689 1.00 93.06 82 ARG A C 1
ATOM 672 O O . ARG A 1 82 ? 17.076 0.022 -4.475 1.00 93.06 82 ARG A O 1
ATOM 679 N N . SER A 1 83 ? 17.550 -2.128 -4.021 1.00 94.31 83 SER A N 1
ATOM 680 C CA . SER A 1 83 ? 18.078 -2.443 -5.351 1.00 94.31 83 SER A CA 1
ATOM 681 C C . SER A 1 83 ? 17.058 -2.177 -6.455 1.00 94.31 83 SER A C 1
ATOM 683 O O . SER A 1 83 ? 17.412 -1.643 -7.499 1.00 94.31 83 SER A O 1
ATOM 685 N N . PHE A 1 84 ? 15.786 -2.495 -6.225 1.00 95.50 84 PHE A N 1
ATOM 686 C CA . PHE A 1 84 ? 14.728 -2.188 -7.178 1.00 95.50 84 PHE A CA 1
ATOM 687 C C . PHE A 1 84 ? 14.512 -0.681 -7.343 1.00 95.50 84 PHE A C 1
ATOM 689 O O . PHE A 1 84 ? 14.390 -0.210 -8.471 1.00 95.50 84 PHE A O 1
ATOM 696 N N . LYS A 1 85 ? 14.499 0.084 -6.240 1.00 94.44 85 LYS A N 1
ATOM 697 C CA . LYS A 1 85 ? 14.398 1.552 -6.288 1.00 94.44 85 LYS A CA 1
ATOM 698 C C . LYS A 1 85 ? 15.565 2.183 -7.053 1.00 94.44 85 LYS A C 1
ATOM 700 O O . LYS A 1 85 ? 15.348 3.093 -7.844 1.00 94.44 85 LYS A O 1
ATOM 705 N N . ASP A 1 86 ? 16.775 1.668 -6.864 1.00 95.88 86 ASP A N 1
ATOM 706 C CA . ASP A 1 86 ? 17.944 2.117 -7.620 1.00 95.88 86 ASP A CA 1
ATOM 707 C C . ASP A 1 86 ? 17.769 1.803 -9.125 1.00 95.88 86 ASP A C 1
ATOM 709 O O . ASP A 1 86 ? 18.034 2.645 -9.982 1.00 95.88 86 ASP A O 1
ATOM 713 N N . GLU A 1 87 ? 17.248 0.620 -9.473 1.00 96.31 87 GLU A N 1
ATOM 714 C CA . GLU A 1 87 ? 17.041 0.220 -10.870 1.00 96.31 87 GLU A CA 1
ATOM 715 C C . GLU A 1 87 ? 15.925 0.988 -11.590 1.00 96.31 87 GLU A C 1
ATOM 717 O O . GLU A 1 87 ? 16.105 1.345 -12.754 1.00 96.31 87 GLU A O 1
ATOM 722 N N . ILE A 1 88 ? 14.799 1.305 -10.941 1.00 97.06 88 ILE A N 1
ATOM 723 C CA . ILE A 1 88 ? 13.750 2.118 -11.588 1.00 97.06 88 ILE A CA 1
ATOM 724 C C . ILE A 1 88 ? 14.249 3.528 -11.937 1.00 97.06 88 ILE A C 1
ATOM 726 O O . ILE A 1 88 ? 13.803 4.091 -12.938 1.00 97.06 88 ILE A O 1
ATOM 730 N N . ILE A 1 89 ? 15.189 4.072 -11.155 1.00 97.00 89 ILE A N 1
ATOM 731 C CA . ILE A 1 89 ? 15.852 5.351 -11.435 1.00 97.00 89 ILE A CA 1
ATOM 732 C C . ILE A 1 89 ? 16.833 5.171 -12.599 1.00 97.00 89 ILE A C 1
ATOM 734 O O . ILE A 1 89 ? 16.746 5.887 -13.593 1.00 97.00 89 ILE A O 1
ATOM 738 N N . ASN A 1 90 ? 17.712 4.164 -12.531 1.00 96.75 90 ASN A N 1
ATOM 739 C CA . ASN A 1 90 ? 18.707 3.885 -13.576 1.00 96.75 90 ASN A CA 1
ATOM 740 C C . ASN A 1 90 ? 18.086 3.598 -14.954 1.00 96.75 90 ASN A C 1
ATOM 742 O O . ASN A 1 90 ? 18.715 3.835 -15.985 1.00 96.75 90 ASN A O 1
ATOM 746 N N . LEU A 1 91 ? 16.876 3.041 -14.979 1.00 96.00 91 LEU A N 1
ATOM 747 C CA . LEU A 1 91 ? 16.151 2.680 -16.197 1.00 96.00 91 LEU A CA 1
ATOM 748 C C . LEU A 1 91 ? 15.163 3.757 -16.669 1.00 96.00 91 LEU A C 1
ATOM 750 O O . LEU A 1 91 ? 14.494 3.531 -17.686 1.00 96.00 91 LEU A O 1
ATOM 754 N N . ASP A 1 92 ? 15.076 4.883 -15.951 1.00 96.38 92 ASP A N 1
ATOM 755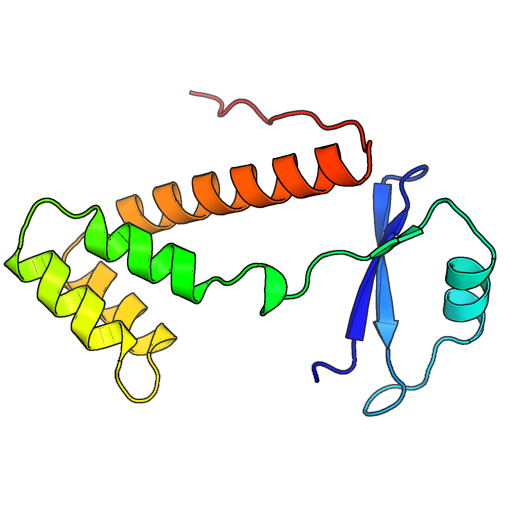 C CA . ASP A 1 92 ? 14.147 5.996 -16.188 1.00 96.38 92 ASP A CA 1
ATOM 756 C C . ASP A 1 92 ? 12.674 5.541 -16.261 1.00 96.38 92 ASP A C 1
ATOM 758 O O . ASP A 1 92 ? 11.916 5.876 -17.170 1.00 96.38 92 ASP A O 1
ATOM 762 N N . VAL A 1 93 ? 12.272 4.684 -15.317 1.00 97.00 93 VAL A N 1
ATOM 763 C CA . VAL A 1 93 ? 10.891 4.174 -15.182 1.00 97.00 93 VAL A CA 1
ATOM 764 C C . VAL A 1 93 ? 10.271 4.497 -13.821 1.00 97.00 93 VAL A C 1
ATOM 766 O O . VAL A 1 93 ? 9.164 4.054 -13.523 1.00 97.00 93 VAL A O 1
ATOM 769 N N . GLU A 1 94 ? 10.949 5.299 -13.001 1.00 96.94 94 GLU A N 1
ATOM 770 C CA . GLU A 1 94 ? 10.521 5.688 -11.654 1.00 96.94 94 GLU A CA 1
ATOM 771 C C . GLU A 1 94 ? 9.104 6.285 -11.630 1.00 96.94 94 GLU A C 1
ATOM 773 O O . GLU A 1 94 ? 8.246 5.839 -10.866 1.00 96.94 94 GLU A O 1
ATOM 778 N N . LYS A 1 95 ? 8.824 7.263 -12.501 1.00 96.50 95 LYS A N 1
ATOM 779 C CA . LYS A 1 95 ? 7.497 7.901 -12.573 1.00 96.50 95 LYS A CA 1
ATOM 780 C C . LYS A 1 95 ? 6.398 6.894 -12.910 1.00 96.50 95 LYS A C 1
ATOM 782 O O . LYS A 1 95 ? 5.326 6.928 -12.308 1.00 96.50 95 LYS A O 1
ATOM 787 N N . ALA A 1 96 ? 6.674 5.986 -13.848 1.00 96.19 96 ALA A N 1
ATOM 788 C CA . ALA A 1 96 ? 5.741 4.930 -14.227 1.00 96.19 96 ALA A CA 1
ATOM 789 C C . ALA A 1 96 ? 5.503 3.958 -13.063 1.00 96.19 96 ALA A C 1
ATOM 791 O O . ALA A 1 96 ? 4.359 3.586 -12.805 1.00 96.19 96 ALA A O 1
ATOM 792 N N . TYR A 1 97 ? 6.557 3.608 -12.320 1.00 96.62 97 TYR A N 1
ATOM 793 C CA . TYR A 1 97 ? 6.451 2.759 -11.138 1.00 96.62 97 TYR A CA 1
ATOM 794 C C . TYR A 1 97 ? 5.576 3.386 -10.054 1.00 96.62 97 TYR A C 1
ATOM 796 O O . TYR A 1 97 ? 4.659 2.731 -9.568 1.00 96.62 97 TYR A O 1
ATOM 804 N N . TYR A 1 98 ? 5.801 4.648 -9.681 1.00 95.19 98 TYR A N 1
ATOM 805 C CA . TYR A 1 98 ? 4.998 5.271 -8.625 1.00 95.19 98 TYR A CA 1
ATOM 806 C C . TYR A 1 98 ? 3.537 5.473 -9.034 1.00 95.19 98 TYR A C 1
ATOM 808 O O . TYR A 1 98 ? 2.653 5.296 -8.196 1.00 95.19 98 TYR A O 1
ATOM 816 N N . ALA A 1 99 ? 3.265 5.751 -10.313 1.00 95.69 99 ALA A N 1
ATOM 817 C CA . ALA A 1 99 ? 1.901 5.761 -10.834 1.00 95.69 99 ALA A CA 1
ATOM 818 C C . ALA A 1 99 ? 1.252 4.366 -10.752 1.00 95.69 99 ALA A C 1
ATOM 820 O O . ALA A 1 99 ? 0.126 4.238 -10.268 1.00 95.69 99 ALA A O 1
ATOM 821 N N . TYR A 1 100 ? 1.973 3.313 -11.156 1.00 95.62 100 TYR A N 1
ATOM 822 C CA . TYR A 1 100 ? 1.502 1.930 -11.047 1.00 95.62 100 TYR A CA 1
ATOM 823 C C . TYR A 1 100 ? 1.237 1.536 -9.590 1.00 95.62 100 TYR A C 1
ATOM 825 O O . TYR A 1 100 ? 0.158 1.037 -9.271 1.00 95.62 100 TYR A O 1
ATOM 833 N N . ARG A 1 101 ? 2.190 1.816 -8.692 1.00 94.69 101 ARG A N 1
ATOM 834 C CA . ARG A 1 101 ? 2.091 1.529 -7.257 1.00 94.69 101 ARG A CA 1
ATOM 835 C C . ARG A 1 101 ? 0.900 2.244 -6.634 1.00 94.69 101 ARG A C 1
ATOM 837 O O . ARG A 1 101 ? 0.159 1.622 -5.885 1.00 94.69 101 ARG A O 1
ATOM 844 N N . PHE A 1 102 ? 0.685 3.519 -6.956 1.00 93.44 102 PHE A N 1
ATOM 845 C CA . PHE A 1 102 ? -0.476 4.261 -6.470 1.00 93.44 102 PHE A CA 1
ATOM 846 C C . PHE A 1 102 ? -1.789 3.597 -6.898 1.00 93.44 102 PHE A C 1
ATOM 848 O O . PHE A 1 102 ? -2.649 3.340 -6.060 1.00 93.44 102 PHE A O 1
ATOM 855 N N . LEU A 1 103 ? -1.926 3.241 -8.180 1.00 94.00 103 LEU A N 1
ATOM 856 C CA . LEU A 1 103 ? -3.123 2.557 -8.676 1.00 94.00 103 LEU A CA 1
ATOM 857 C C . LEU A 1 103 ? -3.318 1.178 -8.033 1.00 94.00 103 LEU A C 1
ATOM 859 O O . LEU A 1 103 ? -4.453 0.817 -7.728 1.00 94.00 103 LEU A O 1
ATOM 863 N N . ALA A 1 104 ? -2.241 0.422 -7.809 1.00 93.88 104 ALA A N 1
ATOM 864 C CA . ALA A 1 104 ? -2.293 -0.862 -7.115 1.00 93.88 104 ALA A CA 1
ATOM 865 C C . ALA A 1 104 ? -2.773 -0.704 -5.665 1.00 93.88 104 ALA A C 1
ATOM 867 O O . ALA A 1 104 ? -3.701 -1.398 -5.257 1.00 93.88 104 ALA A O 1
ATOM 868 N N . LEU A 1 105 ? -2.234 0.268 -4.923 1.00 92.25 105 LEU A N 1
ATOM 869 C CA . LEU A 1 105 ? -2.688 0.579 -3.566 1.00 92.25 105 LEU A CA 1
ATOM 870 C C . LEU A 1 105 ? -4.145 1.046 -3.539 1.00 92.25 105 LEU A C 1
ATOM 872 O O . LEU A 1 105 ? -4.897 0.628 -2.667 1.00 92.25 105 LEU A O 1
ATOM 876 N N . CYS A 1 106 ? -4.585 1.845 -4.517 1.00 92.56 106 CYS A N 1
ATOM 877 C CA . CYS A 1 106 ? -5.999 2.193 -4.640 1.00 92.56 106 CYS A CA 1
ATOM 878 C C . CYS A 1 106 ? -6.879 0.959 -4.866 1.00 92.56 106 CYS A C 1
ATOM 880 O O . CYS A 1 106 ? -7.982 0.921 -4.336 1.00 92.56 106 CYS A O 1
ATOM 882 N N . ARG A 1 107 ? -6.436 -0.038 -5.644 1.00 93.12 107 ARG A N 1
ATOM 883 C CA . ARG A 1 107 ? -7.194 -1.289 -5.818 1.00 93.12 107 ARG A CA 1
ATOM 884 C C . ARG A 1 107 ? -7.302 -2.062 -4.504 1.00 93.12 107 ARG A C 1
ATOM 886 O O . ARG A 1 107 ? -8.406 -2.452 -4.152 1.00 93.12 107 ARG A O 1
ATOM 893 N N . ILE A 1 108 ? -6.194 -2.204 -3.776 1.00 93.00 108 ILE A N 1
ATOM 894 C CA . ILE A 1 108 ? -6.161 -2.880 -2.468 1.00 93.00 108 ILE A CA 1
ATOM 895 C C . ILE A 1 108 ? -7.076 -2.162 -1.470 1.00 93.00 108 ILE A C 1
ATOM 897 O O . ILE A 1 108 ? -7.912 -2.799 -0.843 1.00 93.00 108 ILE A O 1
ATOM 901 N N . ALA A 1 109 ? -6.981 -0.833 -1.376 1.00 92.19 109 ALA A N 1
ATOM 902 C CA . ALA A 1 109 ? -7.823 -0.041 -0.483 1.00 92.19 109 ALA A CA 1
ATOM 903 C C . ALA A 1 109 ? -9.315 -0.180 -0.819 1.00 92.19 109 ALA A C 1
ATOM 905 O O . ALA A 1 109 ? -10.132 -0.337 0.079 1.00 92.19 109 ALA A O 1
ATOM 906 N N . ARG A 1 110 ? -9.679 -0.166 -2.110 1.00 93.19 110 ARG A N 1
ATOM 907 C CA . ARG A 1 110 ? -11.071 -0.383 -2.539 1.00 93.19 110 ARG A CA 1
ATOM 908 C C . ARG A 1 110 ? -11.571 -1.765 -2.158 1.00 93.19 110 ARG A C 1
ATOM 910 O O . ARG A 1 110 ? -12.647 -1.859 -1.586 1.00 93.19 110 ARG A O 1
ATOM 917 N N . GLN A 1 111 ? -10.788 -2.802 -2.449 1.00 93.50 111 GLN A N 1
ATOM 918 C CA . GLN A 1 111 ? -11.142 -4.174 -2.106 1.00 93.50 111 GLN A CA 1
ATOM 919 C C . GLN A 1 111 ? -11.336 -4.324 -0.593 1.00 93.50 111 GLN A C 1
ATOM 921 O O . GLN A 1 111 ? -12.356 -4.847 -0.162 1.00 93.50 111 GLN A O 1
ATOM 926 N N . TRP A 1 112 ? -10.413 -3.788 0.208 1.00 94.88 112 TRP A N 1
ATOM 927 C CA . TRP A 1 112 ? -10.527 -3.809 1.664 1.00 94.88 112 TRP A CA 1
ATOM 928 C C . TRP A 1 112 ? -11.783 -3.071 2.150 1.00 94.88 112 TRP A C 1
ATOM 930 O O . TRP A 1 112 ? -12.513 -3.593 2.990 1.00 94.88 112 TRP A O 1
ATOM 940 N N . CYS A 1 113 ? -12.100 -1.897 1.593 1.00 93.56 113 CYS A N 1
ATOM 941 C CA . CYS A 1 113 ? -13.342 -1.204 1.932 1.00 93.56 113 CYS A CA 1
ATOM 942 C C . CYS A 1 113 ? -14.584 -2.020 1.539 1.00 93.56 113 CYS A C 1
ATOM 944 O O . CYS A 1 113 ? -15.538 -2.074 2.307 1.00 93.56 113 CYS A O 1
ATOM 946 N N . GLU A 1 114 ? -14.593 -2.663 0.370 1.00 93.62 114 GLU A N 1
ATOM 947 C CA . GLU A 1 114 ? -15.715 -3.489 -0.099 1.00 93.62 114 GLU A CA 1
ATOM 948 C C . GLU A 1 114 ? -15.937 -4.718 0.790 1.00 93.62 114 GLU A C 1
ATOM 950 O O . GLU A 1 114 ? -17.072 -4.987 1.184 1.00 93.62 114 GLU A O 1
ATOM 955 N N . GLU A 1 115 ? -14.863 -5.420 1.158 1.00 94.25 115 GLU A N 1
ATOM 956 C CA . GLU A 1 115 ? -14.893 -6.579 2.060 1.00 94.25 115 GLU A CA 1
ATOM 957 C C . GLU A 1 115 ? -15.449 -6.210 3.443 1.00 94.25 115 GLU A C 1
ATOM 959 O O . GLU A 1 115 ? -16.246 -6.959 4.011 1.00 94.25 115 GLU A O 1
ATOM 964 N N . ASN A 1 116 ? -15.107 -5.018 3.940 1.00 93.12 116 ASN A N 1
ATOM 965 C CA . ASN A 1 116 ? -15.562 -4.503 5.233 1.00 93.12 116 ASN A CA 1
ATOM 966 C C . ASN A 1 116 ? -16.843 -3.651 5.145 1.00 93.12 116 ASN A C 1
ATOM 968 O O . ASN A 1 116 ? -17.304 -3.127 6.155 1.00 93.12 116 ASN A O 1
ATOM 972 N N . LYS A 1 117 ? -17.448 -3.520 3.953 1.00 92.75 117 LYS A N 1
ATOM 973 C CA . LYS A 1 117 ? -18.658 -2.712 3.686 1.00 92.75 117 LYS A CA 1
ATOM 974 C C . LYS A 1 117 ? -18.523 -1.232 4.078 1.00 92.75 117 LYS A C 1
ATOM 976 O O . LYS A 1 117 ? -19.506 -0.581 4.430 1.00 92.75 117 LYS A O 1
ATOM 981 N N . ILE A 1 118 ? -17.315 -0.691 3.974 1.00 92.62 118 ILE A N 1
ATOM 982 C CA . ILE A 1 118 ? -16.990 0.694 4.308 1.00 92.62 118 ILE A CA 1
ATOM 983 C C . ILE A 1 118 ? -17.235 1.571 3.070 1.00 92.62 118 ILE A C 1
ATOM 985 O O . ILE A 1 118 ? -16.654 1.317 2.008 1.00 92.62 118 ILE A O 1
ATOM 989 N N . PRO A 1 119 ? -18.079 2.614 3.156 1.00 91.00 119 PRO A N 1
ATOM 990 C CA . PRO A 1 119 ? -18.289 3.527 2.042 1.00 91.00 119 PRO A CA 1
ATOM 991 C C . PRO A 1 119 ? -17.013 4.328 1.760 1.00 91.00 119 PRO A C 1
ATOM 993 O O . PRO A 1 119 ? -16.377 4.856 2.667 1.00 91.00 119 PRO A O 1
ATOM 996 N N . TYR A 1 120 ? -16.647 4.462 0.485 1.00 90.25 120 TYR A N 1
ATOM 997 C CA . TYR A 1 120 ? -15.459 5.209 0.077 1.00 90.25 120 TYR A CA 1
ATOM 998 C C . TYR A 1 120 ? -15.732 6.096 -1.137 1.00 90.25 120 TYR A C 1
ATOM 1000 O O . TYR A 1 120 ? -16.619 5.840 -1.952 1.00 90.25 120 TYR A O 1
ATOM 1008 N N . THR A 1 121 ? -14.923 7.144 -1.287 1.00 88.50 121 THR A N 1
ATOM 1009 C CA . THR A 1 121 ? -14.914 7.983 -2.488 1.00 88.50 121 THR A CA 1
ATOM 1010 C C . THR A 1 121 ? -13.535 7.964 -3.126 1.00 88.50 121 THR A C 1
ATOM 1012 O O . THR A 1 121 ? -12.508 7.858 -2.459 1.00 88.50 121 THR A O 1
ATOM 1015 N N . VAL A 1 122 ? -13.497 8.041 -4.454 1.00 82.69 122 VAL A N 1
ATOM 1016 C CA . VAL A 1 122 ? -12.237 8.132 -5.191 1.00 82.69 122 VAL A CA 1
ATOM 1017 C C . VAL A 1 122 ? -11.963 9.600 -5.464 1.00 82.69 122 VAL A C 1
ATOM 1019 O O . VAL A 1 122 ? -12.734 10.252 -6.172 1.00 82.69 122 VAL A O 1
ATOM 1022 N N . ARG A 1 123 ? -10.843 10.118 -4.950 1.00 76.75 123 ARG A N 1
ATOM 1023 C CA . ARG A 1 123 ? -10.369 11.450 -5.328 1.00 76.75 123 ARG A CA 1
ATOM 1024 C C . ARG A 1 123 ? -10.065 11.437 -6.826 1.00 76.75 123 ARG A C 1
ATOM 1026 O O . ARG A 1 123 ? -9.137 10.765 -7.274 1.00 76.75 123 ARG A O 1
ATOM 1033 N N . LYS A 1 124 ? -10.874 12.144 -7.617 1.00 62.25 124 LYS A N 1
ATOM 1034 C CA . LYS A 1 124 ? -10.575 12.362 -9.034 1.00 62.25 124 LYS A CA 1
ATOM 1035 C C . LYS A 1 124 ? -9.328 13.241 -9.101 1.00 62.25 124 LYS A C 1
ATOM 1037 O O . LYS A 1 124 ? -9.282 14.273 -8.438 1.00 62.25 124 LYS A O 1
ATOM 1042 N N . ALA A 1 125 ? -8.318 12.809 -9.853 1.00 55.56 125 ALA A N 1
ATOM 1043 C CA . ALA A 1 125 ? -7.161 13.648 -10.130 1.00 55.56 125 ALA A CA 1
ATOM 1044 C C . ALA A 1 125 ? -7.655 14.916 -10.840 1.00 55.56 125 ALA A C 1
ATOM 1046 O O . ALA A 1 125 ? -8.306 14.823 -11.885 1.00 55.56 125 ALA A O 1
ATOM 1047 N N . GLU A 1 126 ? -7.404 16.079 -10.242 1.00 44.69 126 GLU A N 1
ATOM 1048 C CA . GLU A 1 126 ? -7.534 17.350 -10.947 1.00 44.69 126 GLU A CA 1
ATOM 1049 C C . GLU A 1 126 ? -6.523 17.321 -12.101 1.00 44.69 126 GLU A C 1
ATOM 1051 O O . GLU A 1 126 ? -5.368 16.936 -11.907 1.00 44.69 126 GLU A O 1
ATOM 1056 N N . LYS A 1 127 ? -7.019 17.575 -13.315 1.00 36.62 127 LYS A N 1
ATOM 1057 C CA . LYS A 1 127 ? -6.225 17.583 -14.549 1.00 36.62 127 LYS A C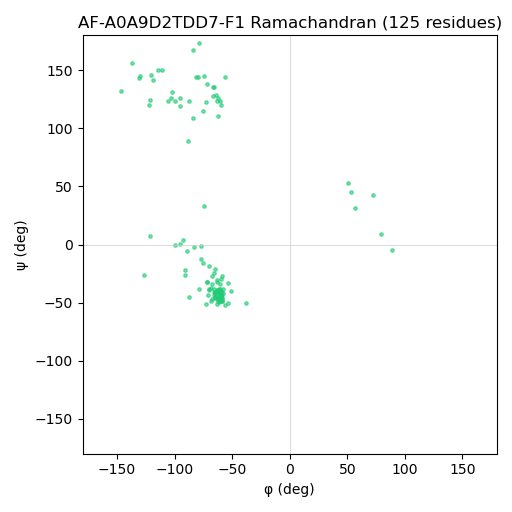A 1
ATOM 1058 C C . LYS A 1 127 ? -5.269 18.764 -14.589 1.00 36.62 127 LYS A C 1
ATOM 1060 O O . LYS A 1 127 ? -5.692 19.852 -14.143 1.00 36.62 127 LYS A O 1
#

Mean predicted aligned error: 5.61 Å

Organism: NCBI:txid2838494

Nearest PDB structures (foldseek):
  5fwk-assembly1_E  TM=3.388E-01  e=3.108E+00  Homo sapiens
  6hv9-assembly1_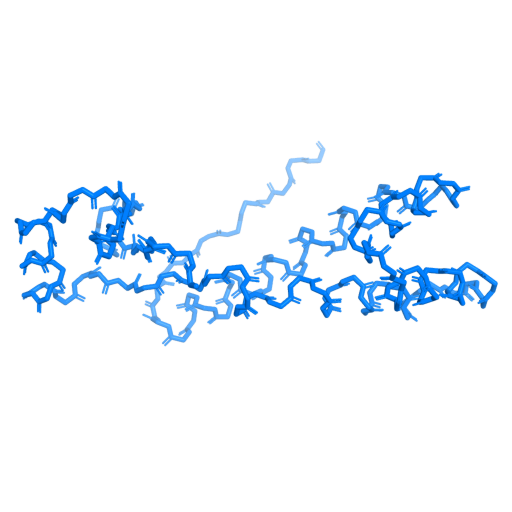C  TM=2.261E-01  e=4.766E+00  Saccharomyces cerevisiae

Radius of gyration: 18.53 Å; Cα contacts (8 Å, |Δi|>4): 116; chains: 1; bounding box: 39×29×50 Å